Protein AF-A0A379M434-F1 (afdb_monomer)

Foldseek 3Di:
DDPPPPDFAAQPCLDDQLCVQCVVVVNRHLVSQQAAALVVSCVGDRRDPSSSVVSQVSCVVVVGHHDPDNPPPPDPPD

Radius of gyration: 13.04 Å; Cα contacts (8 Å, |Δi|>4): 87; chains: 1; bounding box: 36×33×29 Å

Nearest PDB structures (foldseek):
  1lb2-assembly1_E-2  TM=8.548E-01  e=6.002E-03  Escherichia coli
  4mey-assembly1_B  TM=6.688E-01  e=5.263E-03  Escherichia coli K-12
  6psu-assembly1_M  TM=7.971E-01  e=1.157E-02  Escherichia coli
  8igr-assembly1_G  TM=7.850E-01  e=1.716E-02  Escherichia coli K-12
  4zh4-assembly1_A  TM=6.608E-01  e=1.505E-02  Escherichia coli K-12

pLDDT: mean 77.55, std 16.94, range [34.91, 91.44]

Solvent-accessible surface area (backbone atoms only — not comparable to full-atom values): 4724 Å² total; per-residue (Å²): 137,84,78,75,76,84,67,81,68,62,57,73,95,46,46,74,55,22,53,50,38,35,47,73,75,66,37,44,30,55,70,51,49,28,64,35,20,68,66,59,53,53,66,36,76,54,31,47,73,68,27,54,50,51,50,51,52,57,29,48,78,70,75,45,59,56,27,93,52,74,74,74,82,86,70,81,83,127

InterPro domains:
  IPR060101 SAM-like helix-hairpin-helix tandem [PF14520] (11-58)

Sequence (78 aa):
MTSTPPTPGDLPAIGKPATRALLAEGIGTLDDVARHSRRELAALHGVGPKALRILAEALAERGLIFAEQPCPAYETAG

Secondary structure (DSSP, 8-state):
-------TT------HHHHHHHHHTT--SHHHHHHS-HHHHHHSTT--HHHHHHHHHHHHHTT----SSPPP------

Organism: NCBI:txid223392

Structure (mmCIF, N/CA/C/O backbone):
data_AF-A0A379M434-F1
#
_entry.id   AF-A0A379M434-F1
#
loop_
_atom_site.group_PDB
_atom_site.id
_atom_site.type_symbol
_atom_site.label_atom_id
_atom_site.label_alt_id
_atom_site.label_comp_id
_atom_site.label_asym_id
_atom_site.label_entity_id
_atom_site.label_seq_id
_atom_site.pdbx_PDB_ins_code
_atom_site.Cartn_x
_atom_site.Cartn_y
_atom_site.Cartn_z
_atom_site.occupancy
_atom_site.B_iso_or_equiv
_atom_site.auth_seq_id
_atom_site.auth_comp_id
_atom_site.auth_asym_id
_atom_site.auth_atom_id
_atom_site.pdbx_PDB_model_num
ATOM 1 N N . MET A 1 1 ? -28.230 0.780 -6.142 1.00 40.78 1 MET A N 1
ATOM 2 C CA . MET A 1 1 ? -27.094 0.219 -5.382 1.00 40.78 1 MET A CA 1
ATOM 3 C C . MET A 1 1 ? -26.048 -0.192 -6.410 1.00 40.78 1 MET A C 1
ATOM 5 O O . MET A 1 1 ? -26.049 -1.332 -6.848 1.00 40.78 1 MET A O 1
ATOM 9 N N . THR A 1 2 ? -25.262 0.751 -6.929 1.00 34.91 2 THR A N 1
ATOM 10 C CA . THR A 1 2 ? -24.341 0.458 -8.038 1.00 34.91 2 THR A CA 1
ATOM 11 C C . THR A 1 2 ? -22.955 0.267 -7.448 1.00 34.91 2 THR A C 1
ATOM 13 O O . THR A 1 2 ? -22.253 1.236 -7.182 1.00 34.91 2 THR A O 1
ATOM 16 N N . SER A 1 3 ? -22.600 -0.984 -7.160 1.00 37.81 3 SER A N 1
ATOM 17 C CA . SER A 1 3 ? -21.214 -1.345 -6.879 1.00 37.81 3 SER A CA 1
ATOM 18 C C . SER A 1 3 ? -20.504 -1.387 -8.229 1.00 37.81 3 SER A C 1
ATOM 20 O O . SER A 1 3 ? -20.716 -2.299 -9.026 1.00 37.81 3 SER A O 1
ATOM 22 N N . THR A 1 4 ? -19.774 -0.320 -8.547 1.00 45.84 4 THR A N 1
ATOM 23 C CA . THR A 1 4 ? -18.877 -0.281 -9.704 1.00 45.84 4 THR A CA 1
ATOM 24 C C . THR A 1 4 ? -17.882 -1.433 -9.556 1.00 45.84 4 THR A C 1
ATOM 26 O O . THR A 1 4 ? -17.255 -1.526 -8.498 1.00 45.84 4 THR A O 1
ATOM 29 N N . PRO A 1 5 ? -17.740 -2.328 -10.551 1.00 50.97 5 PRO A N 1
ATOM 30 C CA . PRO A 1 5 ? -16.789 -3.425 -10.446 1.00 50.97 5 PRO A CA 1
ATOM 31 C C . PRO A 1 5 ? -15.377 -2.843 -10.287 1.00 50.97 5 PRO A C 1
ATOM 33 O O . PRO A 1 5 ? -15.039 -1.893 -11.000 1.00 50.97 5 PRO A O 1
ATOM 36 N N . PRO A 1 6 ? -14.554 -3.362 -9.360 1.00 47.59 6 PRO A N 1
ATOM 37 C CA . PRO A 1 6 ? -13.189 -2.890 -9.203 1.00 47.59 6 PRO A CA 1
ATOM 38 C C . PRO A 1 6 ? -12.425 -3.201 -10.490 1.00 47.59 6 PRO A C 1
ATOM 40 O O . PRO A 1 6 ? -12.198 -4.361 -10.828 1.00 47.59 6 PRO A O 1
ATOM 43 N N . THR A 1 7 ? -12.060 -2.163 -11.241 1.00 48.81 7 THR A N 1
ATOM 44 C CA . THR A 1 7 ? -11.193 -2.307 -12.410 1.00 48.81 7 THR A CA 1
ATOM 45 C C . THR A 1 7 ? -9.828 -2.809 -11.928 1.00 48.81 7 THR A C 1
ATOM 47 O O . THR A 1 7 ? -9.164 -2.100 -11.166 1.00 48.81 7 THR A O 1
ATOM 50 N N . PRO A 1 8 ? -9.381 -4.010 -12.332 1.00 49.75 8 PRO A N 1
ATOM 51 C CA . PRO A 1 8 ? -8.078 -4.520 -11.926 1.00 49.75 8 PRO A CA 1
ATOM 52 C C . PRO A 1 8 ? -6.971 -3.659 -12.551 1.00 49.75 8 PRO A C 1
ATOM 54 O O . PRO A 1 8 ? -6.957 -3.466 -13.767 1.00 49.75 8 PRO A O 1
ATOM 57 N N . GLY A 1 9 ? -6.039 -3.152 -11.733 1.00 60.09 9 GLY A N 1
ATOM 58 C CA . GLY A 1 9 ? -4.853 -2.431 -12.222 1.00 60.09 9 GLY A CA 1
ATOM 59 C C . GLY A 1 9 ? -4.560 -1.059 -11.607 1.00 60.09 9 GLY A C 1
ATOM 60 O O . GLY A 1 9 ? -3.650 -0.391 -12.080 1.00 60.09 9 GLY A O 1
ATOM 61 N N . ASP A 1 10 ? -5.269 -0.637 -10.559 1.00 73.44 10 ASP A N 1
ATOM 62 C CA . ASP A 1 10 ? -5.074 0.690 -9.942 1.00 73.44 10 ASP A CA 1
ATOM 63 C C . ASP A 1 10 ? -3.930 0.736 -8.903 1.00 73.44 10 ASP A C 1
ATOM 65 O O . ASP A 1 10 ? -3.751 1.722 -8.196 1.00 73.44 10 ASP A O 1
ATOM 69 N N . LEU A 1 11 ? -3.150 -0.341 -8.766 1.00 79.19 11 LEU A N 1
ATOM 70 C CA . LEU A 1 11 ? -2.033 -0.367 -7.823 1.00 79.19 11 LEU A CA 1
ATOM 71 C C . LEU A 1 11 ? -0.869 0.517 -8.305 1.00 79.19 11 LEU A C 1
ATOM 73 O O . LEU A 1 11 ? -0.389 0.342 -9.429 1.00 79.19 11 LEU A O 1
ATOM 77 N N . PRO A 1 12 ? -0.336 1.404 -7.446 1.00 81.50 12 PRO A N 1
ATOM 78 C CA . PRO A 1 12 ? 0.817 2.226 -7.783 1.00 81.50 12 PRO A CA 1
ATOM 79 C C . PRO A 1 12 ? 2.092 1.381 -7.916 1.00 81.50 12 PRO A C 1
ATOM 81 O O . PRO A 1 12 ? 2.163 0.222 -7.498 1.00 81.50 12 PRO A O 1
ATOM 84 N N . ALA A 1 13 ? 3.149 1.976 -8.473 1.00 80.62 13 ALA A N 1
ATOM 85 C CA . ALA A 1 13 ? 4.438 1.318 -8.679 1.00 80.62 13 ALA A CA 1
ATOM 86 C C . ALA A 1 13 ? 5.203 1.084 -7.355 1.00 80.62 13 ALA A C 1
ATOM 88 O O . ALA A 1 13 ? 6.190 1.750 -7.048 1.00 80.62 13 ALA A O 1
ATOM 89 N N . ILE A 1 14 ? 4.768 0.097 -6.572 1.00 82.81 14 ILE A N 1
ATOM 90 C CA . ILE A 1 14 ? 5.335 -0.284 -5.262 1.00 82.81 14 ILE A CA 1
ATOM 91 C C . ILE A 1 14 ? 6.495 -1.289 -5.353 1.00 82.81 14 ILE A C 1
ATOM 93 O O . ILE A 1 14 ? 7.090 -1.663 -4.342 1.00 82.81 14 ILE A O 1
ATOM 97 N N . GLY A 1 15 ? 6.853 -1.689 -6.576 1.00 82.50 15 GLY A N 1
ATOM 98 C CA . GLY A 1 15 ? 7.890 -2.671 -6.880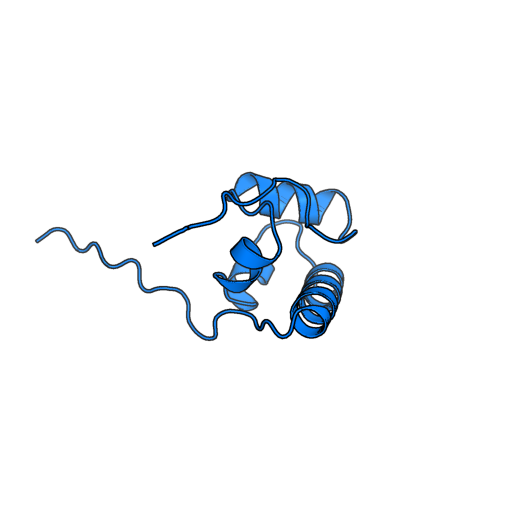 1.00 82.50 15 GLY A CA 1
ATOM 99 C C . GLY A 1 15 ? 7.327 -4.078 -7.088 1.00 82.50 15 GLY A C 1
ATOM 100 O O . GLY A 1 15 ? 6.369 -4.485 -6.437 1.00 82.50 15 GLY A O 1
ATOM 101 N N . LYS A 1 16 ? 7.964 -4.850 -7.981 1.00 83.38 16 LYS A N 1
ATOM 102 C CA . LYS A 1 16 ? 7.557 -6.225 -8.331 1.00 83.38 16 LYS A CA 1
ATOM 103 C C . LYS A 1 16 ? 7.255 -7.139 -7.126 1.00 83.38 16 LYS A C 1
ATOM 105 O O . LYS A 1 16 ? 6.215 -7.788 -7.188 1.00 83.38 16 LYS A O 1
ATOM 110 N N . PRO A 1 17 ? 8.080 -7.219 -6.059 1.00 85.25 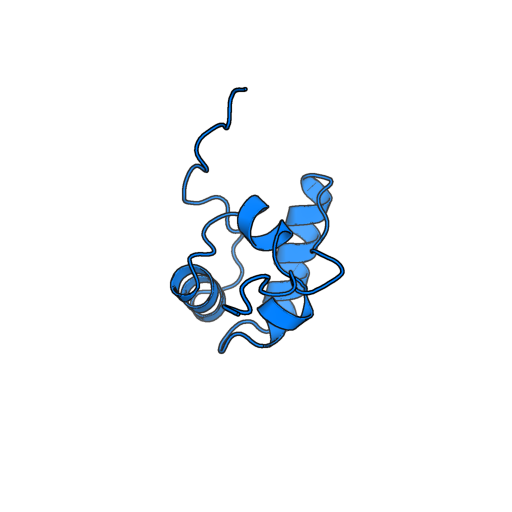17 PRO A N 1
ATOM 111 C CA . PRO A 1 17 ? 7.793 -8.124 -4.942 1.00 85.25 17 PRO A CA 1
ATOM 112 C C . PRO A 1 17 ? 6.547 -7.706 -4.154 1.00 85.25 17 PRO A C 1
ATOM 114 O O . PRO A 1 17 ? 5.699 -8.547 -3.883 1.00 85.25 17 PRO A O 1
ATOM 117 N N . ALA A 1 18 ? 6.380 -6.412 -3.874 1.00 87.44 18 ALA A N 1
ATOM 118 C CA . ALA A 1 18 ? 5.215 -5.907 -3.156 1.00 87.44 18 ALA A CA 1
ATOM 119 C C . ALA A 1 18 ? 3.930 -6.084 -3.977 1.00 87.44 18 ALA A C 1
ATOM 121 O O . ALA A 1 18 ? 2.939 -6.583 -3.459 1.00 87.44 18 ALA A O 1
ATOM 122 N N . THR A 1 19 ? 3.954 -5.767 -5.278 1.00 88.38 19 THR A N 1
ATOM 123 C CA . THR A 1 19 ? 2.800 -5.994 -6.161 1.00 88.38 19 THR A CA 1
ATOM 124 C C . THR A 1 19 ? 2.421 -7.473 -6.226 1.00 88.38 19 THR A C 1
ATOM 126 O O . THR A 1 19 ? 1.242 -7.797 -6.223 1.00 88.38 19 THR A O 1
ATOM 129 N N . ARG A 1 20 ? 3.399 -8.387 -6.283 1.00 88.12 20 ARG A N 1
ATOM 130 C CA . ARG A 1 20 ? 3.123 -9.832 -6.283 1.00 88.12 20 ARG A CA 1
ATOM 131 C C . ARG A 1 20 ? 2.517 -10.299 -4.962 1.00 88.12 20 ARG A C 1
ATOM 133 O O . ARG A 1 20 ? 1.584 -11.087 -5.010 1.00 88.12 20 ARG A O 1
ATOM 140 N N . ALA A 1 21 ? 3.017 -9.801 -3.833 1.00 89.81 21 ALA A N 1
ATOM 141 C CA . ALA A 1 21 ? 2.491 -10.126 -2.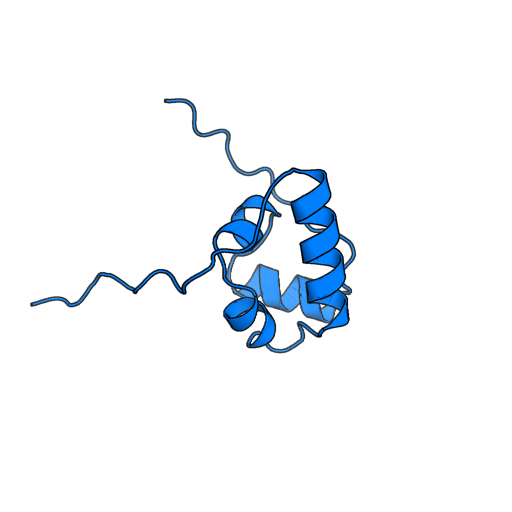511 1.00 89.81 21 ALA A CA 1
ATOM 142 C C . ALA A 1 21 ? 1.041 -9.651 -2.339 1.00 89.81 21 ALA A C 1
ATOM 144 O O . ALA A 1 21 ? 0.198 -10.432 -1.925 1.00 89.81 21 ALA A O 1
ATOM 145 N N . LEU A 1 22 ? 0.732 -8.414 -2.747 1.00 87.50 22 LEU A N 1
ATOM 146 C CA . LEU A 1 22 ? -0.642 -7.901 -2.734 1.00 87.50 22 LEU A CA 1
ATOM 147 C C . LEU A 1 22 ? -1.569 -8.739 -3.620 1.00 87.50 22 LEU A C 1
ATOM 149 O O . LEU A 1 22 ? -2.607 -9.199 -3.165 1.00 87.50 22 LEU A O 1
ATOM 153 N N . LEU A 1 23 ? -1.164 -9.006 -4.865 1.00 87.81 23 LEU A N 1
ATOM 154 C CA . LEU A 1 23 ? -1.970 -9.807 -5.788 1.00 87.81 23 LEU A CA 1
ATOM 155 C C . LEU A 1 23 ? -2.179 -11.248 -5.304 1.00 87.81 23 LEU A C 1
ATOM 157 O O . LEU A 1 23 ? -3.205 -11.838 -5.630 1.00 87.81 23 LEU A O 1
ATOM 161 N N . ALA A 1 24 ? -1.227 -11.818 -4.558 1.00 87.75 24 ALA A N 1
ATOM 162 C CA . ALA A 1 24 ? -1.367 -13.149 -3.968 1.00 87.75 24 ALA A CA 1
ATOM 163 C C . ALA A 1 24 ? -2.483 -13.197 -2.910 1.00 87.75 24 ALA A C 1
ATOM 165 O O . ALA A 1 24 ? -3.181 -14.202 -2.826 1.00 87.75 24 ALA A O 1
ATOM 166 N N . GLU A 1 25 ? -2.702 -12.093 -2.196 1.00 85.56 25 GLU A N 1
ATOM 167 C CA . GLU A 1 25 ? -3.803 -11.919 -1.238 1.00 85.56 25 GLU A CA 1
ATOM 168 C C . GLU A 1 25 ? -5.117 -11.467 -1.904 1.00 85.56 25 GLU A C 1
ATOM 170 O O . GLU A 1 25 ? -6.104 -11.209 -1.225 1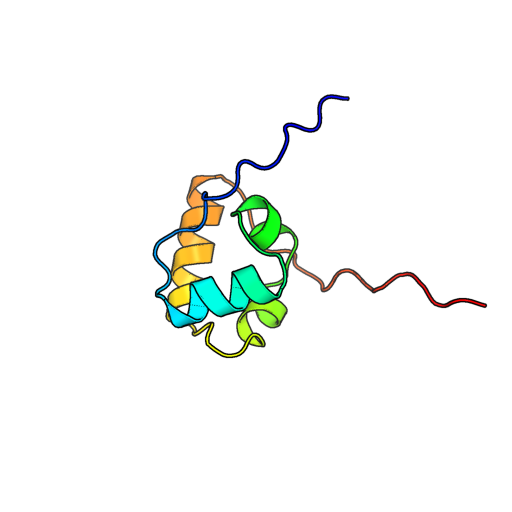.00 85.56 25 GLU A O 1
ATOM 175 N N . GLY A 1 26 ? -5.150 -11.336 -3.236 1.00 86.31 26 GLY A N 1
ATOM 176 C CA . GLY A 1 26 ? -6.303 -10.798 -3.969 1.00 86.31 26 GLY A CA 1
ATOM 177 C C . GLY A 1 26 ? -6.367 -9.266 -4.016 1.00 86.31 26 GLY A C 1
ATOM 178 O O . GLY A 1 26 ? -7.245 -8.709 -4.675 1.00 86.31 26 GLY A O 1
ATOM 179 N N . ILE A 1 27 ? -5.390 -8.579 -3.421 1.00 88.44 27 ILE A N 1
ATOM 180 C CA . ILE A 1 27 ? -5.322 -7.121 -3.355 1.00 88.44 27 ILE A CA 1
ATOM 181 C C . ILE A 1 27 ? -4.797 -6.580 -4.687 1.00 88.44 27 ILE A C 1
ATOM 183 O O . ILE A 1 27 ? -3.594 -6.561 -4.954 1.00 88.44 27 ILE A O 1
ATOM 187 N N . GLY A 1 28 ? -5.715 -6.152 -5.554 1.00 87.06 28 GLY A N 1
ATOM 188 C CA . GLY A 1 28 ? -5.411 -5.674 -6.911 1.00 87.06 28 GLY A CA 1
ATOM 189 C C . GLY A 1 28 ? -5.659 -4.184 -7.166 1.00 87.06 28 GLY A C 1
ATOM 190 O O . GLY A 1 28 ? -5.357 -3.700 -8.261 1.00 87.06 28 GLY A O 1
ATOM 191 N N . THR A 1 29 ? -6.222 -3.453 -6.198 1.00 87.81 29 THR A N 1
ATOM 192 C CA . THR A 1 29 ? -6.635 -2.045 -6.356 1.00 87.81 29 THR A CA 1
ATOM 193 C C . THR A 1 29 ? -6.401 -1.234 -5.082 1.00 87.81 29 THR A C 1
ATOM 195 O O 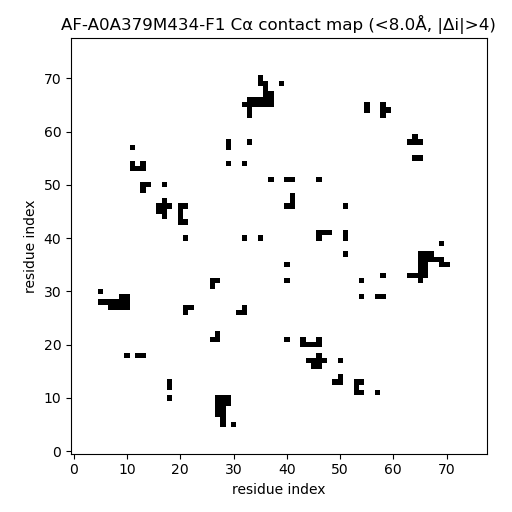. THR A 1 29 ? -6.248 -1.805 -4.007 1.00 87.81 29 THR A O 1
ATOM 198 N N . LEU A 1 30 ? -6.401 0.101 -5.183 1.00 87.19 30 LEU A N 1
ATOM 199 C CA . LEU A 1 30 ? -6.303 0.973 -4.006 1.00 87.19 30 LEU A CA 1
ATOM 200 C C . LEU A 1 30 ? -7.525 0.889 -3.077 1.00 87.19 30 LEU A C 1
ATOM 202 O O . LEU A 1 30 ? -7.353 1.052 -1.876 1.00 87.19 30 LEU A O 1
ATOM 206 N N . ASP A 1 31 ? -8.726 0.597 -3.590 1.00 86.62 31 ASP A N 1
ATOM 207 C CA . ASP A 1 31 ? -9.904 0.335 -2.739 1.00 86.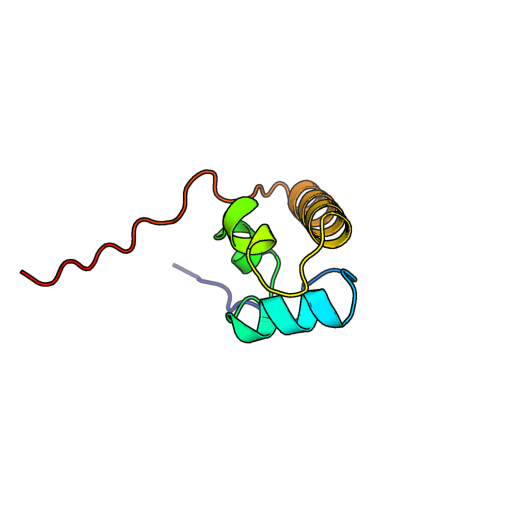62 31 ASP A CA 1
ATOM 208 C C . ASP A 1 31 ? -9.679 -0.905 -1.873 1.00 86.62 31 ASP A C 1
ATOM 210 O O . ASP A 1 31 ? -9.935 -0.895 -0.674 1.00 86.62 31 ASP A O 1
ATOM 214 N N . ASP A 1 32 ? -9.115 -1.948 -2.479 1.00 87.62 32 ASP A N 1
ATOM 215 C CA . ASP A 1 32 ? -8.786 -3.190 -1.791 1.00 87.62 32 ASP A CA 1
ATOM 216 C C . ASP A 1 32 ? -7.717 -2.956 -0.714 1.00 87.62 32 ASP A C 1
ATOM 218 O O . ASP A 1 32 ? -7.900 -3.295 0.451 1.00 87.62 32 ASP A O 1
ATOM 222 N N . VAL A 1 33 ? -6.664 -2.204 -1.051 1.00 89.25 33 VAL A N 1
ATOM 223 C CA . VAL A 1 33 ? -5.652 -1.753 -0.082 1.00 89.25 33 VAL A CA 1
ATOM 224 C C . VAL A 1 33 ? -6.279 -0.957 1.070 1.00 89.25 33 VAL A C 1
ATOM 226 O O . VAL A 1 33 ? -5.852 -1.122 2.212 1.00 89.25 33 VAL A O 1
ATOM 229 N N . ALA A 1 34 ? -7.272 -0.103 0.803 1.00 89.56 34 ALA A N 1
ATOM 230 C CA . ALA A 1 34 ? -7.945 0.699 1.827 1.00 89.56 34 ALA A CA 1
ATOM 231 C C . ALA A 1 34 ? -8.748 -0.159 2.821 1.00 89.56 34 ALA A C 1
ATOM 233 O O . ALA A 1 34 ? -8.917 0.238 3.974 1.00 89.56 34 ALA A O 1
ATOM 234 N N . ARG A 1 35 ? -9.204 -1.350 2.407 1.00 89.19 35 ARG A N 1
ATOM 235 C CA . ARG A 1 35 ? -9.887 -2.323 3.281 1.00 89.19 35 ARG A CA 1
ATOM 236 C C . ARG A 1 35 ? -8.938 -3.011 4.256 1.00 89.19 35 ARG A C 1
ATOM 238 O O . ARG A 1 35 ? -9.394 -3.518 5.277 1.00 89.19 35 ARG A O 1
ATOM 245 N N . HIS A 1 36 ? -7.640 -2.993 3.964 1.00 89.19 36 HIS A N 1
ATOM 246 C CA . HIS A 1 36 ? -6.607 -3.595 4.793 1.00 89.19 36 HIS A CA 1
ATOM 247 C C . HIS A 1 36 ? -5.894 -2.572 5.671 1.00 89.19 36 HIS A C 1
ATOM 249 O O . HIS A 1 36 ? -5.700 -1.401 5.322 1.00 89.19 36 HIS A O 1
ATOM 255 N N . SER A 1 37 ? -5.441 -3.032 6.835 1.00 89.38 37 SER A N 1
ATOM 256 C CA . SER A 1 37 ? -4.622 -2.205 7.714 1.00 89.38 37 SER A CA 1
ATOM 257 C C . SER A 1 37 ? -3.176 -2.142 7.245 1.00 89.38 37 SER A C 1
ATOM 259 O O . SER A 1 37 ? -2.609 -3.120 6.758 1.00 89.38 37 SER A O 1
ATOM 261 N N . ARG A 1 38 ? -2.497 -1.023 7.539 1.00 88.00 38 ARG A N 1
ATOM 262 C CA . ARG A 1 38 ? -1.043 -0.887 7.315 1.00 88.00 38 ARG A CA 1
ATOM 263 C C . ARG A 1 38 ? -0.238 -2.057 7.877 1.00 88.00 38 ARG A C 1
ATOM 265 O O . ARG A 1 38 ? 0.762 -2.436 7.283 1.00 88.00 38 ARG A O 1
ATOM 272 N N . ARG A 1 39 ? -0.651 -2.594 9.032 1.00 86.25 39 ARG A N 1
ATOM 273 C CA . ARG A 1 39 ? 0.019 -3.718 9.703 1.00 86.25 39 ARG A CA 1
ATOM 274 C C . ARG A 1 39 ? -0.159 -5.036 8.954 1.00 86.25 39 ARG A C 1
ATOM 276 O O . ARG A 1 39 ? 0.803 -5.786 8.889 1.00 86.25 39 ARG A O 1
ATOM 283 N N . GLU A 1 40 ? -1.338 -5.293 8.385 1.00 87.50 40 GLU A N 1
ATOM 284 C CA . GLU A 1 40 ? -1.581 -6.488 7.564 1.00 87.50 40 GLU A CA 1
ATOM 285 C C . GLU A 1 40 ? -0.726 -6.439 6.309 1.00 87.50 40 GLU A C 1
ATOM 287 O O 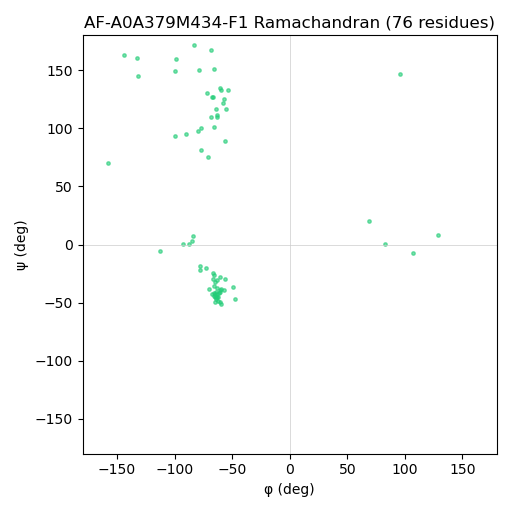. GLU A 1 40 ? 0.054 -7.348 6.049 1.00 87.50 40 GLU A O 1
ATOM 292 N N . LEU A 1 41 ? -0.768 -5.305 5.609 1.00 87.88 41 LEU A N 1
ATOM 293 C CA . LEU A 1 41 ? 0.048 -5.094 4.422 1.00 87.88 41 LEU A CA 1
ATOM 294 C C . LEU A 1 41 ? 1.542 -5.192 4.745 1.00 87.88 41 LEU A C 1
ATOM 296 O O . LEU A 1 41 ? 2.286 -5.778 3.973 1.00 87.88 41 LEU A O 1
ATOM 300 N N . ALA A 1 42 ? 1.988 -4.671 5.893 1.00 88.00 42 ALA A N 1
ATOM 301 C CA . ALA A 1 42 ? 3.373 -4.799 6.352 1.00 88.00 42 ALA A CA 1
ATOM 302 C C . ALA A 1 42 ? 3.775 -6.241 6.705 1.00 88.00 42 ALA A C 1
ATOM 304 O O . ALA A 1 42 ? 4.965 -6.553 6.695 1.00 88.00 42 ALA A O 1
ATOM 305 N N . ALA A 1 43 ? 2.814 -7.100 7.055 1.00 87.69 43 ALA A N 1
ATOM 306 C CA . ALA A 1 43 ? 3.060 -8.506 7.355 1.00 87.69 43 ALA A CA 1
ATOM 307 C C . ALA A 1 43 ? 3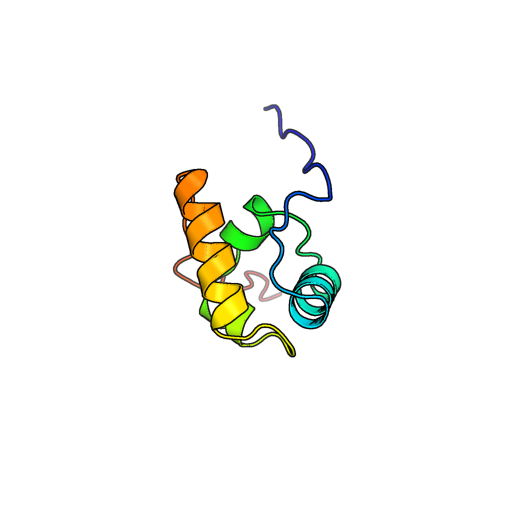.238 -9.348 6.079 1.00 87.69 43 ALA A C 1
ATOM 309 O O . ALA A 1 43 ? 3.822 -10.431 6.139 1.00 87.69 43 ALA A O 1
ATOM 310 N N . LEU A 1 44 ? 2.787 -8.848 4.922 1.00 86.44 44 LEU A N 1
ATOM 311 C CA . LEU A 1 44 ? 2.928 -9.539 3.645 1.00 86.44 44 LEU A CA 1
ATOM 312 C C . LEU A 1 44 ? 4.393 -9.614 3.205 1.00 86.44 44 LEU A C 1
ATOM 314 O O . LEU A 1 44 ? 5.103 -8.608 3.091 1.00 86.44 44 LEU A O 1
ATOM 318 N N . HIS A 1 45 ? 4.842 -10.832 2.903 1.00 80.25 45 HIS A N 1
ATOM 319 C CA . HIS A 1 45 ? 6.215 -11.097 2.494 1.00 80.25 45 HIS A CA 1
ATOM 320 C C . HIS A 1 45 ? 6.542 -10.375 1.176 1.00 80.25 45 HIS A C 1
ATOM 322 O O . HIS A 1 45 ? 6.052 -10.740 0.112 1.00 80.25 45 HIS A O 1
ATOM 328 N N . GLY A 1 46 ? 7.391 -9.346 1.245 1.00 83.56 46 GLY A N 1
ATOM 329 C CA . GLY A 1 46 ? 7.782 -8.529 0.091 1.00 83.56 46 GLY A CA 1
ATOM 330 C C . GLY A 1 46 ? 7.179 -7.121 0.064 1.00 83.56 46 GLY A C 1
ATOM 331 O O . GLY A 1 46 ? 7.612 -6.304 -0.755 1.00 83.56 46 GLY A O 1
ATOM 332 N N . VAL A 1 47 ? 6.256 -6.791 0.975 1.00 87.62 47 VAL A N 1
ATOM 333 C CA . VAL A 1 47 ? 5.746 -5.424 1.162 1.00 87.62 47 VAL A CA 1
ATOM 334 C C . VAL A 1 47 ? 6.605 -4.697 2.197 1.00 87.62 47 VAL A C 1
ATOM 336 O O . VAL A 1 47 ? 6.430 -4.804 3.405 1.00 87.62 47 VAL A O 1
ATOM 339 N N . GLY A 1 48 ? 7.586 -3.941 1.706 1.00 87.69 48 GLY A N 1
ATOM 340 C CA . GLY A 1 48 ? 8.465 -3.140 2.558 1.00 87.69 48 GLY A CA 1
ATOM 341 C C . GLY A 1 48 ? 7.878 -1.775 2.953 1.00 87.69 48 GLY A C 1
ATOM 342 O O . GLY A 1 48 ? 6.906 -1.309 2.352 1.00 87.69 48 GLY A O 1
ATOM 343 N N . PRO A 1 49 ? 8.535 -1.041 3.872 1.00 86.69 49 PRO A N 1
ATOM 344 C CA . PRO A 1 49 ? 8.120 0.307 4.287 1.00 86.69 49 PRO A CA 1
ATOM 345 C C . PRO A 1 49 ? 8.008 1.295 3.115 1.00 86.69 49 PRO A C 1
ATOM 347 O O . PRO A 1 49 ? 7.169 2.193 3.129 1.00 86.69 49 PRO A O 1
ATOM 350 N N . LYS A 1 50 ? 8.805 1.100 2.054 1.00 88.25 50 LYS A N 1
ATOM 351 C CA . LYS A 1 50 ? 8.705 1.885 0.816 1.00 88.25 50 LYS A CA 1
ATOM 352 C C . LYS A 1 50 ? 7.375 1.665 0.088 1.00 88.25 50 LYS A C 1
ATOM 354 O O . LYS A 1 50 ? 6.788 2.636 -0.377 1.00 88.25 50 LYS A O 1
ATOM 359 N N . ALA A 1 51 ? 6.906 0.420 0.002 1.00 89.81 51 ALA A N 1
ATOM 360 C CA . ALA A 1 51 ? 5.624 0.095 -0.616 1.00 89.81 51 ALA A CA 1
ATOM 361 C C . ALA A 1 51 ? 4.474 0.711 0.188 1.00 89.81 51 ALA A C 1
ATOM 363 O O . ALA A 1 51 ? 3.628 1.384 -0.387 1.00 89.81 51 ALA A O 1
ATOM 364 N N . LEU A 1 52 ? 4.508 0.586 1.519 1.00 89.75 52 LEU A N 1
ATOM 365 C CA . LEU A 1 52 ? 3.505 1.187 2.406 1.00 89.75 52 LEU A CA 1
ATOM 366 C C . LEU A 1 52 ? 3.432 2.710 2.272 1.00 89.75 52 LEU A C 1
ATOM 368 O O . LEU A 1 52 ? 2.337 3.265 2.300 1.00 89.75 52 LEU A O 1
ATOM 372 N N . ARG A 1 53 ? 4.576 3.389 2.107 1.00 90.44 53 ARG A N 1
ATOM 373 C CA . ARG A 1 53 ? 4.614 4.841 1.882 1.00 90.44 53 ARG A CA 1
ATOM 374 C C . ARG A 1 53 ? 3.911 5.223 0.580 1.00 90.44 53 ARG A C 1
ATOM 376 O O . ARG A 1 53 ? 3.041 6.078 0.604 1.00 90.44 53 ARG A O 1
ATOM 383 N N . ILE A 1 54 ? 4.234 4.537 -0.515 1.00 91.25 54 ILE A N 1
ATOM 384 C CA . ILE A 1 54 ? 3.634 4.794 -1.831 1.00 91.25 54 ILE A CA 1
ATOM 385 C C . ILE A 1 54 ? 2.129 4.490 -1.818 1.00 91.25 54 ILE A C 1
ATOM 387 O O . ILE A 1 54 ? 1.348 5.262 -2.360 1.00 91.25 54 ILE A O 1
ATOM 391 N N . LEU A 1 55 ? 1.709 3.398 -1.170 1.00 90.19 55 LEU A N 1
ATOM 392 C CA . LEU A 1 55 ? 0.288 3.091 -0.980 1.00 90.19 55 LEU A CA 1
ATOM 393 C C . LEU A 1 55 ? -0.409 4.184 -0.167 1.00 90.19 55 LEU A C 1
ATOM 395 O O . LEU A 1 55 ? -1.504 4.594 -0.521 1.00 90.19 55 LEU A O 1
ATOM 399 N N . ALA A 1 56 ? 0.231 4.685 0.892 1.00 90.56 56 ALA A N 1
ATOM 400 C CA . ALA A 1 56 ? -0.314 5.773 1.695 1.00 90.56 56 ALA A CA 1
ATOM 401 C C . ALA A 1 56 ? -0.495 7.061 0.888 1.00 90.56 56 ALA A C 1
ATOM 403 O O . ALA A 1 56 ? -1.529 7.706 1.013 1.00 90.56 56 ALA A O 1
ATOM 404 N N . GLU A 1 57 ? 0.510 7.423 0.088 1.00 91.44 57 GLU A N 1
ATOM 405 C CA . GLU A 1 57 ? 0.464 8.583 -0.804 1.00 91.44 57 GLU A CA 1
ATOM 406 C C . GLU A 1 57 ? -0.688 8.425 -1.807 1.00 91.44 57 GLU A C 1
ATOM 408 O O . GLU A 1 57 ? -1.562 9.282 -1.867 1.00 91.44 57 GLU A O 1
ATOM 413 N N . ALA A 1 58 ? -0.771 7.282 -2.491 1.00 90.19 58 ALA A N 1
ATOM 414 C CA . ALA A 1 58 ? -1.806 7.027 -3.492 1.00 90.19 58 ALA A CA 1
ATOM 415 C C . ALA A 1 58 ? -3.232 6.956 -2.904 1.00 90.19 58 ALA A C 1
ATOM 417 O O . ALA A 1 58 ? -4.191 7.404 -3.533 1.00 90.19 58 ALA A O 1
ATOM 418 N N . LEU A 1 59 ? -3.387 6.420 -1.689 1.00 89.56 59 LEU A N 1
ATOM 419 C CA . LEU A 1 59 ? -4.652 6.474 -0.952 1.00 89.56 59 LEU A CA 1
ATOM 420 C C . LEU A 1 59 ? -5.027 7.921 -0.620 1.00 89.56 59 LEU A C 1
ATOM 422 O O . LEU A 1 59 ? -6.157 8.328 -0.882 1.00 89.56 59 LEU A O 1
ATOM 426 N N . ALA A 1 60 ? -4.082 8.711 -0.104 1.00 89.31 60 ALA A N 1
ATOM 427 C CA . ALA A 1 60 ? -4.319 10.105 0.261 1.00 89.31 60 ALA A CA 1
ATOM 428 C C . ALA A 1 60 ? -4.698 10.973 -0.950 1.00 89.31 60 ALA A C 1
ATOM 430 O O . ALA A 1 60 ? -5.591 11.810 -0.832 1.00 89.31 60 ALA A O 1
ATOM 431 N N . GLU A 1 61 ? -4.102 10.734 -2.123 1.00 87.94 61 GLU A N 1
ATOM 432 C CA . GLU A 1 61 ? -4.489 11.404 -3.377 1.00 87.94 61 GLU A CA 1
ATOM 433 C C . GLU A 1 61 ? -5.950 11.133 -3.769 1.00 87.94 61 GLU A C 1
ATOM 435 O O . GLU A 1 61 ? -6.600 11.974 -4.388 1.00 87.94 61 GLU A O 1
ATOM 440 N N . ARG A 1 62 ? -6.492 9.981 -3.361 1.00 85.12 62 ARG A N 1
ATOM 441 C CA . ARG A 1 62 ? -7.900 9.602 -3.546 1.00 85.12 62 ARG A CA 1
ATOM 442 C C . ARG A 1 62 ? -8.796 9.978 -2.358 1.00 85.12 62 ARG A C 1
ATOM 444 O O . ARG A 1 62 ? -9.988 9.685 -2.394 1.00 85.12 62 ARG A O 1
ATOM 451 N N . GLY A 1 63 ? -8.248 10.596 -1.309 1.00 87.56 63 GLY A N 1
ATOM 452 C CA . GLY A 1 63 ? -8.967 10.883 -0.063 1.00 87.56 63 GLY A CA 1
ATOM 453 C C . GLY A 1 63 ? -9.305 9.635 0.765 1.00 87.56 63 GLY A C 1
ATOM 454 O O . GLY A 1 63 ? -10.218 9.674 1.586 1.00 87.56 63 GLY A O 1
ATOM 455 N N . LEU A 1 64 ? -8.596 8.528 0.536 1.00 87.69 64 LEU A N 1
ATOM 456 C CA . LEU A 1 64 ? -8.747 7.258 1.241 1.00 87.69 64 LEU A CA 1
ATOM 457 C C . LEU A 1 64 ? -7.683 7.109 2.339 1.00 87.69 64 LEU A C 1
ATOM 459 O O . LEU A 1 64 ? -6.623 7.737 2.306 1.00 87.69 64 LEU A O 1
ATOM 463 N N . ILE A 1 65 ? -7.952 6.227 3.301 1.00 87.38 65 ILE A N 1
ATOM 464 C CA . ILE A 1 65 ? -7.020 5.835 4.365 1.00 87.38 65 ILE A CA 1
ATOM 465 C C . ILE A 1 65 ? -6.992 4.312 4.491 1.00 87.38 65 ILE A C 1
ATOM 467 O O . ILE A 1 65 ? -7.912 3.633 4.046 1.00 87.38 65 ILE A O 1
ATOM 471 N N . PHE A 1 66 ? -5.936 3.772 5.099 1.00 89.56 66 PHE A N 1
ATOM 472 C CA . PHE A 1 66 ? -5.911 2.356 5.471 1.00 89.56 66 PHE A CA 1
ATOM 473 C C . PHE A 1 66 ? -6.957 2.072 6.544 1.00 89.56 66 PHE A C 1
ATOM 475 O O . PHE A 1 66 ? -7.203 2.925 7.401 1.00 89.56 66 PHE A O 1
ATOM 482 N N . ALA A 1 67 ? -7.479 0.849 6.563 1.00 87.12 67 ALA A N 1
ATOM 483 C CA . ALA A 1 67 ? -8.328 0.404 7.653 1.00 87.12 67 ALA A CA 1
ATOM 484 C C . ALA A 1 67 ? -7.564 0.479 8.987 1.00 87.12 67 ALA A C 1
ATOM 486 O O . ALA A 1 67 ? -6.412 0.050 9.102 1.00 87.12 67 ALA A O 1
ATOM 487 N N . GLU A 1 68 ? -8.198 1.037 10.015 1.00 72.75 68 GLU A N 1
ATOM 488 C CA . GLU A 1 68 ? -7.565 1.253 11.322 1.00 72.75 68 GLU A CA 1
ATOM 489 C C . GLU A 1 68 ? -7.479 -0.032 12.160 1.00 72.75 68 GLU A C 1
ATOM 491 O O . GLU A 1 68 ? -6.637 -0.151 13.052 1.00 72.75 68 GLU A O 1
ATOM 496 N N . GLN A 1 69 ? -8.321 -1.018 11.858 1.00 59.47 69 GLN A N 1
ATOM 497 C CA . GLN A 1 69 ? -8.397 -2.299 12.551 1.00 59.47 69 GLN A CA 1
ATOM 498 C C . GLN A 1 69 ? -8.398 -3.429 11.517 1.00 59.47 69 GLN A C 1
ATOM 500 O O . GLN A 1 69 ? -9.021 -3.253 10.465 1.00 59.47 69 GLN A O 1
ATOM 505 N N . PRO A 1 70 ? -7.775 -4.590 11.812 1.00 54.81 70 PRO A N 1
ATOM 506 C CA . PRO A 1 70 ? -8.078 -5.793 11.052 1.00 54.81 70 PRO A CA 1
ATOM 507 C C . PRO A 1 70 ? -9.592 -5.980 11.115 1.00 54.81 70 PRO A C 1
ATOM 509 O O . PRO A 1 70 ? -10.180 -5.844 12.193 1.00 54.81 70 PRO A O 1
ATOM 512 N N . CYS A 1 71 ? -10.237 -6.247 9.980 1.00 43.59 71 CYS A N 1
ATOM 513 C CA . CYS A 1 71 ? -11.614 -6.710 10.033 1.00 43.59 71 CYS A CA 1
ATOM 514 C C . CYS A 1 71 ? -11.593 -7.957 10.932 1.00 43.59 71 CYS A C 1
ATOM 516 O O . CYS A 1 71 ? -10.868 -8.901 10.598 1.00 43.59 71 CYS A O 1
ATOM 518 N N . PRO A 1 72 ? -12.263 -7.972 12.104 1.00 50.00 72 PRO A N 1
ATOM 519 C CA . PRO A 1 72 ? -12.362 -9.209 12.850 1.00 50.00 72 PRO A CA 1
ATOM 520 C C . PRO A 1 72 ? -13.028 -10.185 11.891 1.00 50.00 72 PRO A C 1
ATOM 522 O O . PRO A 1 72 ? -14.103 -9.886 11.371 1.00 50.00 72 PRO A O 1
ATOM 525 N N . ALA A 1 73 ? -12.353 -11.297 11.601 1.00 49.34 73 ALA A N 1
ATOM 526 C CA . ALA A 1 73 ? -12.945 -12.417 10.897 1.00 49.34 73 ALA A CA 1
ATOM 527 C C . ALA A 1 73 ? -14.172 -12.845 11.711 1.00 49.34 73 ALA A C 1
ATOM 529 O O . ALA A 1 73 ? -14.065 -13.613 12.665 1.00 49.34 73 ALA A O 1
ATOM 530 N N . TYR A 1 74 ? -15.330 -12.259 11.419 1.00 57.16 74 TYR A N 1
ATOM 531 C CA . TYR A 1 74 ? -16.581 -12.667 12.016 1.00 57.16 74 TYR A CA 1
ATOM 532 C C . TYR A 1 74 ? -16.983 -13.949 11.288 1.00 57.16 74 TYR A C 1
ATOM 534 O O . TYR A 1 74 ? -17.736 -13.927 10.338 1.00 57.16 74 TYR A O 1
ATOM 542 N N . GLU A 1 75 ? -16.419 -15.086 11.685 1.00 51.59 75 GLU A N 1
ATOM 543 C CA . GLU A 1 75 ? -17.128 -16.361 11.559 1.00 51.59 75 GLU A CA 1
ATOM 544 C C . GLU A 1 75 ? -16.540 -17.384 12.536 1.00 51.59 75 GLU A C 1
ATOM 546 O O . GLU A 1 75 ? -15.873 -18.357 12.196 1.00 51.59 75 GLU A O 1
ATOM 551 N N . THR A 1 76 ? -16.804 -17.131 13.816 1.00 50.69 76 THR A N 1
ATOM 552 C CA . THR A 1 76 ? -16.975 -18.200 14.797 1.00 50.69 76 THR A CA 1
ATOM 553 C C . THR A 1 76 ? -18.240 -18.960 14.400 1.00 50.69 76 THR A C 1
ATOM 555 O O . THR A 1 76 ? -19.346 -18.487 14.659 1.00 50.69 76 THR A O 1
ATOM 558 N N . ALA A 1 77 ? -18.092 -20.115 13.751 1.00 47.88 77 ALA A N 1
ATOM 559 C CA . ALA A 1 77 ? -19.170 -21.091 13.655 1.00 47.88 77 ALA A CA 1
ATOM 560 C C . ALA A 1 77 ? -19.400 -21.678 15.058 1.00 47.88 77 ALA A C 1
ATOM 562 O O . ALA A 1 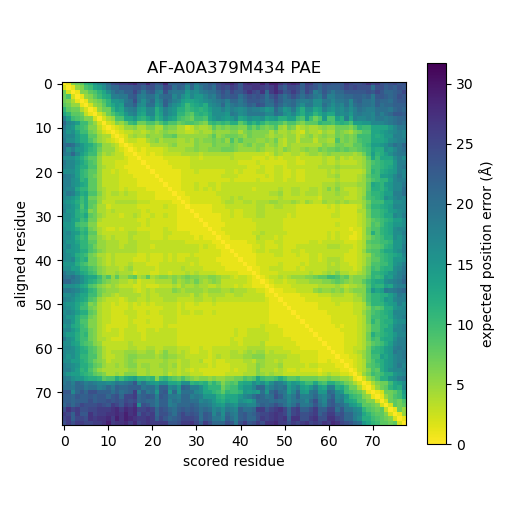77 ? -18.521 -22.347 15.606 1.00 47.88 77 ALA A O 1
ATOM 563 N N . GLY A 1 78 ? -20.536 -21.321 15.658 1.00 45.97 78 GLY A N 1
ATOM 564 C CA . GLY A 1 78 ? -21.086 -21.964 16.854 1.00 45.97 78 GLY A CA 1
ATOM 565 C C . GLY A 1 78 ? -21.907 -23.201 16.525 1.00 45.97 78 GLY A C 1
ATOM 566 O O . GLY A 1 78 ? -22.199 -23.423 15.327 1.00 45.97 78 GLY A O 1
#

Mean predicted aligned error: 8.41 Å